Protein AF-A0A0F3ILI8-F1 (afdb_monomer_lite)

Sequence (85 aa):
MRIQFELTDEKAKELEAFMSTIGVTTKKDLFENSLSLLEWAVKEIQSNPNRVIGSIDEENESYKELQMAIFSNARSNARAKNVKS

Foldseek 3Di:
DDDDDDDDPVVVVVVVVVCVVVVHDDPVVVVVVVVVVVVVQLCQCLVDVPDFDWDADPVVRDIDGDDDPVSVVSSVVSVVVVVVD

Secondary structure (DSSP, 8-state):
--------HHHHHHHHHHHHHHT--SHHHHHHHHHHHHHHHHHHHHH-TT---EEEETTTTEEEE---HHHHHHHHHHHHHHT--

Organism: NCBI:txid1632867

Radius of gyration: 16.64 Å; chains: 1; bounding box: 43×29×38 Å

Structure (mmCIF, N/CA/C/O backbone):
data_AF-A0A0F3ILI8-F1
#
_entry.id   AF-A0A0F3ILI8-F1
#
loop_
_atom_site.group_PDB
_atom_site.id
_atom_site.type_symbol
_atom_site.label_atom_id
_atom_site.label_alt_id
_atom_site.label_comp_id
_atom_site.label_asym_id
_atom_site.label_entity_id
_atom_site.label_seq_id
_atom_site.pdbx_PDB_ins_code
_atom_site.Cartn_x
_atom_site.Cartn_y
_atom_site.Cartn_z
_atom_site.occupancy
_atom_site.B_iso_or_equiv
_atom_site.auth_seq_id
_atom_site.auth_comp_id
_atom_site.auth_asym_id
_atom_site.auth_atom_id
_atom_site.pdbx_PDB_model_num
ATOM 1 N N . MET A 1 1 ? 7.992 4.507 18.647 1.00 81.25 1 MET A N 1
ATOM 2 C CA . MET A 1 1 ? 7.502 5.683 17.891 1.00 81.25 1 MET A CA 1
ATOM 3 C C . MET A 1 1 ? 5.979 5.666 17.918 1.00 81.25 1 MET A C 1
ATOM 5 O O . MET A 1 1 ? 5.421 4.588 17.767 1.00 81.25 1 MET A O 1
ATOM 9 N N . ARG A 1 2 ? 5.312 6.804 18.153 1.00 86.50 2 ARG A N 1
ATOM 10 C CA . ARG A 1 2 ? 3.843 6.919 18.112 1.00 86.50 2 ARG A CA 1
ATOM 11 C C . ARG A 1 2 ? 3.464 7.797 16.923 1.00 86.50 2 ARG A C 1
ATOM 13 O O . ARG A 1 2 ? 3.961 8.912 16.833 1.00 86.50 2 ARG A O 1
ATOM 20 N N . ILE A 1 3 ? 2.614 7.284 16.040 1.00 87.94 3 ILE A N 1
ATOM 21 C CA . ILE A 1 3 ? 2.047 8.024 14.907 1.00 87.94 3 ILE A CA 1
ATOM 22 C C . ILE A 1 3 ? 0.558 8.213 15.195 1.00 87.94 3 ILE A C 1
ATOM 24 O O . ILE A 1 3 ? -0.105 7.282 15.655 1.00 87.94 3 ILE A O 1
ATOM 28 N N . GLN A 1 4 ? 0.053 9.422 14.976 1.00 91.94 4 GLN A N 1
ATOM 29 C CA . GLN A 1 4 ? -1.363 9.755 15.100 1.00 91.94 4 GLN A CA 1
ATOM 30 C C . GLN A 1 4 ? -1.868 10.221 13.739 1.00 91.94 4 GLN A C 1
ATOM 32 O O . GLN A 1 4 ? -1.205 11.011 13.073 1.00 91.94 4 GLN A O 1
ATOM 37 N N . PHE A 1 5 ? -3.025 9.704 13.338 1.00 90.25 5 PHE A N 1
ATOM 38 C CA . PHE A 1 5 ? -3.724 10.123 12.132 1.00 90.25 5 PHE A CA 1
ATOM 39 C C . PHE A 1 5 ? -4.978 10.882 12.542 1.00 90.25 5 PHE A C 1
ATOM 41 O O . PHE A 1 5 ? -5.720 10.419 13.410 1.00 90.25 5 PHE A O 1
ATOM 48 N N . GLU A 1 6 ? -5.215 12.021 11.905 1.00 95.12 6 GLU A N 1
ATOM 49 C CA . GLU A 1 6 ? -6.500 12.706 11.971 1.00 95.12 6 GLU A CA 1
ATOM 50 C C . GLU A 1 6 ? -7.393 12.147 10.863 1.00 95.12 6 GLU A C 1
ATOM 52 O O . GLU A 1 6 ? -7.065 12.229 9.679 1.00 95.12 6 GLU A O 1
ATOM 57 N N . LEU A 1 7 ? -8.499 11.522 11.259 1.00 94.62 7 LEU A N 1
ATOM 58 C CA . LEU A 1 7 ? -9.493 10.940 10.364 1.00 94.62 7 LEU A CA 1
ATOM 59 C C . LEU A 1 7 ? -10.864 11.474 10.764 1.00 94.62 7 LEU A C 1
ATOM 61 O O . LEU A 1 7 ? -11.133 11.671 11.948 1.00 94.62 7 LEU A O 1
ATOM 65 N N . THR A 1 8 ? -11.742 11.672 9.785 1.00 97.69 8 THR A N 1
ATOM 66 C CA . THR A 1 8 ? -13.161 11.884 10.077 1.00 97.69 8 THR A CA 1
ATOM 67 C C . THR A 1 8 ? -13.763 10.604 10.658 1.00 97.69 8 THR A C 1
ATOM 69 O O . THR A 1 8 ? -13.282 9.503 10.374 1.00 97.69 8 THR A O 1
ATOM 72 N N . ASP A 1 9 ? -14.853 10.726 11.417 1.00 97.19 9 ASP A N 1
ATOM 73 C CA . ASP A 1 9 ? -15.567 9.564 11.969 1.00 97.19 9 ASP A CA 1
ATOM 74 C C . ASP A 1 9 ? -15.998 8.573 10.876 1.00 97.19 9 ASP A C 1
ATOM 76 O O . ASP A 1 9 ? -15.978 7.360 11.074 1.00 97.19 9 ASP A O 1
ATOM 80 N N . GLU A 1 10 ? -16.359 9.084 9.698 1.00 97.69 10 GLU A N 1
ATOM 81 C CA . GLU A 1 10 ? -16.697 8.271 8.529 1.00 97.69 10 GLU A CA 1
ATOM 82 C C . GLU A 1 10 ? -15.497 7.447 8.047 1.00 97.69 10 GLU A C 1
ATOM 84 O O . GLU A 1 10 ? -15.601 6.229 7.902 1.00 97.69 10 GLU A O 1
ATOM 89 N N . LYS A 1 11 ? -14.322 8.072 7.896 1.00 96.56 11 LYS A N 1
ATOM 90 C CA . LYS A 1 11 ? -13.101 7.365 7.488 1.00 96.56 11 LYS A CA 1
ATOM 91 C C . LYS A 1 11 ? -12.604 6.389 8.545 1.00 96.56 11 LYS A C 1
ATOM 93 O O . LYS A 1 11 ? -12.076 5.337 8.192 1.00 96.56 11 LYS A O 1
ATOM 98 N N . ALA A 1 12 ? -12.807 6.690 9.825 1.00 95.50 12 ALA A N 1
ATOM 99 C CA . ALA A 1 12 ? -12.513 5.753 10.902 1.00 95.50 12 ALA A CA 1
ATOM 100 C C . ALA A 1 12 ? -13.391 4.491 10.811 1.00 95.50 12 ALA A C 1
ATOM 102 O O . ALA A 1 12 ? -12.872 3.382 10.934 1.00 95.50 12 ALA A O 1
ATOM 103 N N . LYS A 1 13 ? -14.689 4.640 10.514 1.00 96.81 13 LYS A N 1
ATOM 104 C CA . LYS A 1 13 ? -15.607 3.505 10.315 1.00 96.81 13 LYS A CA 1
ATOM 105 C C . LYS A 1 13 ? -15.258 2.678 9.080 1.00 96.81 13 LYS A C 1
ATOM 107 O O . LYS A 1 13 ? -15.246 1.453 9.161 1.00 96.81 13 LYS A O 1
ATOM 112 N N . GLU A 1 14 ? -14.944 3.327 7.957 1.00 97.06 14 GLU A N 1
ATOM 113 C CA . GLU A 1 14 ? -14.477 2.634 6.746 1.00 97.06 14 GLU A CA 1
ATOM 114 C C . GLU A 1 14 ? -13.211 1.811 7.025 1.00 97.06 14 GLU A C 1
ATOM 116 O O . GLU A 1 14 ? -13.112 0.657 6.607 1.00 97.06 14 GLU A O 1
ATOM 121 N N . LEU A 1 15 ? -12.263 2.381 7.778 1.00 95.94 15 LEU A N 1
ATOM 122 C CA . LEU A 1 15 ? -11.034 1.699 8.171 1.00 95.94 15 LEU A CA 1
ATOM 123 C C . LEU A 1 15 ? -11.325 0.457 9.018 1.00 95.94 15 LEU A C 1
ATOM 125 O O . LEU A 1 15 ? -10.752 -0.599 8.772 1.00 95.94 15 LEU A O 1
ATOM 129 N N . GLU A 1 16 ? -12.215 0.567 10.004 1.00 95.88 16 GLU A N 1
ATOM 130 C CA . GLU A 1 16 ? -12.577 -0.547 10.887 1.00 95.88 16 GLU A CA 1
ATOM 131 C C . GLU A 1 16 ? -13.318 -1.661 10.138 1.00 95.88 16 GLU A C 1
ATOM 133 O O . GLU A 1 16 ? -13.022 -2.841 10.338 1.00 95.88 16 GLU A O 1
ATOM 138 N N . ALA A 1 17 ? -14.202 -1.306 9.202 1.00 97.06 17 ALA A N 1
ATOM 139 C CA . ALA A 1 17 ? -14.846 -2.271 8.315 1.00 97.06 17 ALA A CA 1
ATOM 140 C C . ALA A 1 17 ? -13.828 -2.987 7.411 1.00 97.06 17 ALA A C 1
ATOM 142 O O . ALA A 1 17 ? -13.881 -4.211 7.244 1.00 97.06 17 ALA A O 1
ATOM 143 N N . PHE A 1 18 ? -12.858 -2.249 6.865 1.00 97.44 18 PHE A N 1
ATOM 144 C CA . PHE A 1 18 ? -11.786 -2.834 6.068 1.00 97.44 18 PHE A CA 1
ATOM 145 C C . PHE A 1 18 ? -10.910 -3.776 6.900 1.00 97.44 18 PHE A C 1
ATOM 147 O O . PHE A 1 18 ? -10.655 -4.900 6.473 1.00 97.44 18 PHE A O 1
ATOM 154 N N . MET A 1 19 ? -10.523 -3.372 8.114 1.00 97.44 19 MET A N 1
ATOM 155 C CA . MET A 1 19 ? -9.769 -4.217 9.047 1.00 97.44 19 MET A CA 1
ATOM 156 C C . MET A 1 19 ? -10.491 -5.538 9.334 1.00 97.44 19 MET A C 1
ATOM 158 O O . MET A 1 19 ? -9.866 -6.597 9.281 1.00 97.44 19 MET A O 1
ATOM 162 N N . SER A 1 20 ? -11.809 -5.488 9.561 1.00 97.19 20 SER A N 1
ATOM 163 C CA . SER A 1 20 ? -12.634 -6.690 9.728 1.00 97.19 20 SER A CA 1
ATOM 164 C C . SER A 1 20 ? -12.645 -7.565 8.475 1.00 97.19 20 SER A C 1
ATOM 166 O O . SER A 1 20 ? -12.642 -8.787 8.590 1.00 97.19 20 SER A O 1
ATOM 168 N N . THR A 1 21 ? -12.653 -6.956 7.288 1.00 97.56 21 THR A N 1
ATOM 169 C CA . THR A 1 21 ? -12.668 -7.675 6.004 1.00 97.56 21 THR A CA 1
ATOM 170 C C . THR A 1 21 ? -11.372 -8.452 5.779 1.00 97.56 21 THR A C 1
ATOM 172 O O . THR A 1 21 ? -11.410 -9.585 5.310 1.00 97.56 21 THR A O 1
ATOM 175 N N . ILE A 1 22 ? -10.227 -7.866 6.137 1.00 96.06 22 ILE A N 1
ATOM 176 C CA . ILE A 1 22 ? -8.907 -8.493 5.955 1.00 96.06 22 ILE A CA 1
ATOM 177 C C . ILE A 1 22 ? -8.421 -9.277 7.186 1.00 96.06 22 ILE A C 1
ATOM 179 O O . ILE A 1 22 ? -7.310 -9.801 7.177 1.00 96.06 22 ILE A O 1
ATOM 183 N N . GLY A 1 23 ? -9.226 -9.349 8.251 1.00 96.69 23 GLY A N 1
ATOM 184 C CA . GLY A 1 23 ? -8.930 -10.147 9.443 1.00 96.69 23 GLY A CA 1
ATOM 185 C C . GLY A 1 23 ? -7.820 -9.596 10.345 1.00 96.69 23 GLY A C 1
ATOM 186 O O . GLY A 1 23 ? -7.190 -10.371 11.062 1.00 96.69 23 GLY A O 1
ATOM 187 N 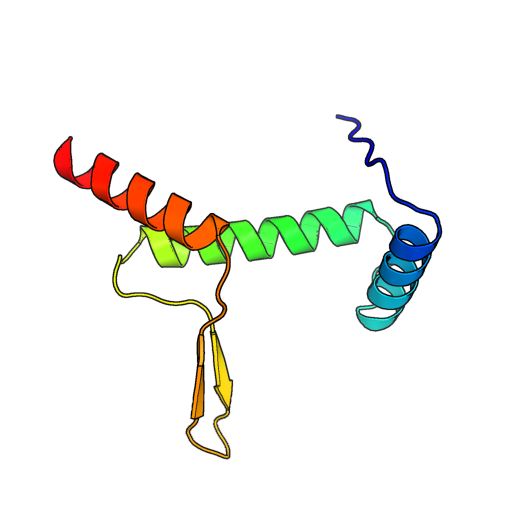N . VAL A 1 24 ? -7.566 -8.282 10.338 1.00 97.06 24 VAL A N 1
ATOM 188 C CA . VAL A 1 24 ? -6.579 -7.655 11.240 1.00 97.06 24 VAL A 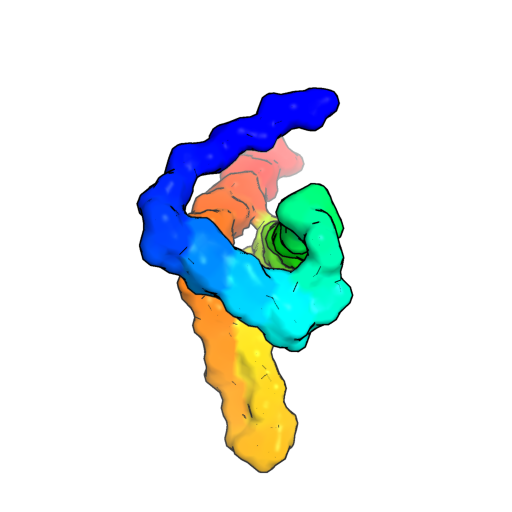CA 1
ATOM 189 C C . VAL A 1 24 ? -7.261 -7.017 12.446 1.00 97.06 24 VAL A C 1
ATOM 191 O O . VAL A 1 24 ? -8.296 -6.363 12.328 1.00 97.06 24 VAL A O 1
ATOM 194 N N . THR A 1 25 ? -6.670 -7.184 13.628 1.00 93.56 25 THR A N 1
ATOM 195 C CA . THR A 1 25 ? -7.292 -6.776 14.898 1.00 93.56 25 THR A CA 1
ATOM 196 C C . THR A 1 25 ? -6.776 -5.439 15.414 1.00 93.56 25 THR A C 1
ATOM 198 O O . THR A 1 25 ? -7.476 -4.761 16.166 1.00 93.56 25 THR A O 1
ATOM 201 N N . THR A 1 26 ? -5.580 -5.011 14.995 1.00 95.44 26 THR A N 1
ATOM 202 C CA . THR A 1 26 ? -5.006 -3.731 15.420 1.00 95.44 26 THR A CA 1
ATOM 203 C C . THR A 1 26 ? -4.654 -2.824 14.241 1.00 95.44 26 THR A C 1
ATOM 205 O O . THR A 1 26 ? -4.256 -3.264 13.163 1.00 95.44 26 THR A O 1
ATOM 208 N N . LYS A 1 27 ? -4.753 -1.505 14.464 1.00 94.00 27 LYS A N 1
ATOM 209 C CA . LYS A 1 27 ? -4.313 -0.485 13.494 1.00 94.00 27 LYS A CA 1
ATOM 210 C C . LYS A 1 27 ? -2.797 -0.574 13.229 1.00 94.00 27 LYS A C 1
ATOM 212 O O . LYS A 1 27 ? -2.339 -0.166 12.166 1.00 94.00 27 LYS A O 1
ATOM 217 N N . LYS A 1 28 ? -2.031 -1.136 14.178 1.00 94.44 28 LYS A N 1
ATOM 218 C CA . LYS A 1 28 ? -0.605 -1.452 14.019 1.00 94.44 28 LYS A CA 1
ATOM 219 C C . LYS A 1 28 ? -0.407 -2.542 12.966 1.00 94.44 28 LYS A C 1
ATOM 221 O O . LYS A 1 28 ? 0.367 -2.322 12.045 1.00 94.44 28 LYS A O 1
ATOM 226 N N . ASP A 1 29 ? -1.145 -3.648 13.057 1.00 94.88 29 ASP A N 1
ATOM 227 C CA . ASP A 1 29 ? -1.033 -4.753 12.095 1.00 94.88 29 ASP A CA 1
ATOM 228 C C . ASP A 1 29 ? -1.431 -4.297 10.692 1.00 94.88 29 ASP A C 1
ATOM 230 O O . ASP A 1 29 ? -0.739 -4.598 9.721 1.00 94.88 29 ASP A O 1
ATOM 234 N N . LEU A 1 30 ? -2.507 -3.508 10.579 1.00 95.56 30 LEU A N 1
ATOM 235 C CA . LEU A 1 30 ? -2.894 -2.891 9.310 1.00 95.56 30 LEU A CA 1
ATOM 236 C C . LEU A 1 30 ? -1.743 -2.066 8.719 1.00 95.56 30 LEU A C 1
ATOM 238 O O . LEU A 1 30 ? -1.428 -2.196 7.535 1.00 95.56 30 LEU A O 1
ATOM 242 N N . PHE A 1 31 ? -1.123 -1.216 9.540 1.00 95.19 31 PHE A N 1
ATOM 243 C CA . PHE A 1 31 ? -0.024 -0.360 9.110 1.00 95.19 31 PHE A CA 1
ATOM 244 C C . PHE A 1 31 ? 1.204 -1.172 8.683 1.00 95.19 31 PHE A C 1
ATOM 246 O O . PHE A 1 31 ? 1.756 -0.912 7.619 1.00 95.19 31 PHE A O 1
ATOM 253 N N . GLU A 1 32 ? 1.606 -2.177 9.461 1.00 95.06 32 GLU A N 1
ATOM 254 C CA . GLU A 1 32 ? 2.767 -3.026 9.167 1.00 95.06 32 GLU A CA 1
ATOM 255 C C . GLU A 1 32 ? 2.580 -3.837 7.875 1.00 95.06 32 GLU A C 1
ATOM 257 O O . GLU A 1 32 ? 3.487 -3.877 7.039 1.00 95.06 32 GLU A O 1
ATOM 262 N N . ASN A 1 33 ? 1.394 -4.412 7.654 1.00 96.38 33 ASN A N 1
ATOM 263 C CA . ASN A 1 33 ? 1.074 -5.117 6.408 1.00 96.38 33 ASN A CA 1
ATOM 264 C C . ASN A 1 33 ? 1.047 -4.163 5.204 1.00 96.38 33 ASN A C 1
ATOM 266 O O . ASN A 1 33 ? 1.654 -4.449 4.171 1.00 96.38 33 ASN A O 1
ATOM 270 N N . SER A 1 34 ? 0.397 -3.003 5.347 1.00 95.31 34 SER A N 1
ATOM 271 C CA . SER A 1 34 ? 0.318 -1.999 4.277 1.00 95.31 34 SER A CA 1
ATOM 272 C C . SER A 1 34 ? 1.699 -1.460 3.902 1.00 95.31 34 SER A C 1
ATOM 274 O O . SER A 1 34 ? 2.004 -1.300 2.721 1.00 95.31 34 SER A O 1
ATOM 276 N N . LEU A 1 35 ? 2.551 -1.211 4.902 1.00 96.19 35 LEU A N 1
ATOM 277 C CA . LEU A 1 35 ? 3.920 -0.754 4.693 1.00 96.19 35 LEU A CA 1
ATOM 278 C C . LEU A 1 35 ? 4.753 -1.824 3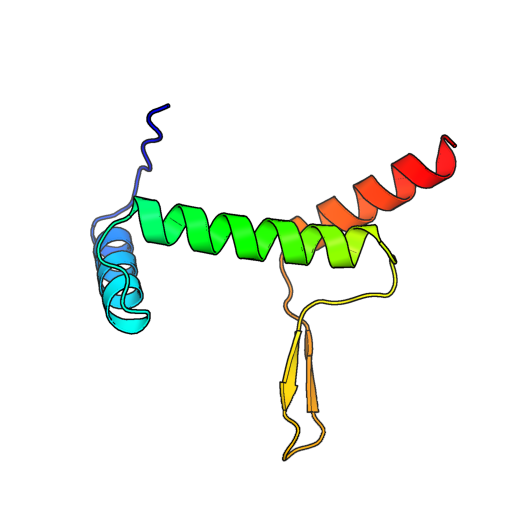.986 1.00 96.19 35 LEU A C 1
ATOM 280 O O . LEU A 1 35 ? 5.421 -1.511 3.006 1.00 96.19 35 LEU A O 1
ATOM 284 N N . SER A 1 36 ? 4.658 -3.081 4.421 1.00 96.94 36 SER A N 1
ATOM 285 C CA . SER A 1 36 ? 5.387 -4.199 3.809 1.00 96.94 36 SER A CA 1
ATOM 286 C C . SER A 1 36 ? 5.022 -4.378 2.331 1.00 96.94 36 SER A C 1
ATOM 288 O O . SER A 1 36 ? 5.906 -4.504 1.480 1.00 96.94 36 SER A O 1
ATOM 290 N N . LEU A 1 37 ? 3.725 -4.320 2.005 1.00 96.25 37 LEU A N 1
ATOM 291 C CA . LEU A 1 37 ? 3.242 -4.369 0.624 1.00 96.25 37 LEU A CA 1
ATOM 292 C C . LEU A 1 37 ? 3.776 -3.190 -0.197 1.00 96.25 37 LEU A C 1
ATOM 294 O O . LEU A 1 37 ? 4.255 -3.374 -1.318 1.00 96.25 37 LEU A O 1
ATOM 298 N N . LEU A 1 38 ? 3.706 -1.978 0.359 1.00 96.31 38 LEU A N 1
ATOM 299 C CA . LEU A 1 38 ? 4.144 -0.783 -0.346 1.00 96.31 38 LEU A CA 1
ATOM 300 C C . LEU A 1 38 ? 5.660 -0.782 -0.590 1.00 96.31 38 LEU A C 1
ATOM 302 O O . LEU A 1 38 ? 6.106 -0.404 -1.673 1.00 96.31 38 LEU A O 1
ATOM 306 N N . GLU A 1 39 ? 6.454 -1.234 0.379 1.00 96.44 39 GLU A N 1
ATOM 307 C CA . GLU A 1 39 ? 7.900 -1.390 0.219 1.00 96.44 39 GLU A CA 1
ATOM 308 C C . GLU A 1 39 ? 8.247 -2.371 -0.899 1.00 96.44 39 GLU A C 1
ATOM 310 O O . GLU A 1 39 ? 9.119 -2.079 -1.720 1.00 96.44 39 GLU A O 1
ATOM 315 N N . TRP A 1 40 ? 7.568 -3.521 -0.951 1.00 96.38 40 TRP A N 1
ATOM 316 C CA . TRP A 1 40 ? 7.745 -4.485 -2.033 1.00 96.38 40 TRP A CA 1
ATOM 317 C C . TRP A 1 40 ? 7.383 -3.871 -3.393 1.00 96.38 40 TRP A C 1
ATOM 319 O O . TRP A 1 40 ? 8.200 -3.896 -4.313 1.00 96.38 40 TRP A O 1
ATOM 329 N N . ALA A 1 41 ? 6.219 -3.224 -3.497 1.00 95.50 41 ALA A N 1
ATOM 330 C CA . ALA A 1 41 ? 5.759 -2.588 -4.731 1.00 95.50 41 ALA A CA 1
ATOM 331 C C . ALA A 1 41 ? 6.750 -1.525 -5.239 1.00 95.50 41 ALA A C 1
ATOM 333 O O . ALA A 1 41 ? 7.072 -1.463 -6.428 1.00 95.50 41 ALA A O 1
ATOM 334 N N . VAL A 1 42 ? 7.288 -0.704 -4.332 1.00 93.88 42 VAL A N 1
ATOM 335 C CA . VAL A 1 42 ? 8.305 0.299 -4.668 1.00 93.88 42 VAL A CA 1
ATOM 336 C C . VAL A 1 42 ? 9.612 -0.357 -5.114 1.00 93.88 42 VAL A C 1
ATOM 338 O O . VAL A 1 42 ? 10.212 0.116 -6.080 1.00 93.88 42 VAL A O 1
ATOM 341 N N . LYS A 1 43 ? 10.054 -1.442 -4.468 1.00 94.19 43 LYS A N 1
ATOM 342 C CA . LYS A 1 43 ? 11.258 -2.186 -4.880 1.00 94.19 43 LYS A CA 1
ATOM 343 C C . LYS A 1 43 ? 11.113 -2.754 -6.289 1.00 94.19 43 LYS A C 1
ATOM 345 O O . LYS A 1 43 ? 12.031 -2.592 -7.092 1.00 94.19 43 LYS A O 1
ATOM 350 N N . GLU A 1 44 ? 9.964 -3.335 -6.621 1.00 94.31 44 GLU A N 1
ATOM 351 C CA . GLU A 1 44 ? 9.690 -3.834 -7.972 1.00 94.31 44 GLU A CA 1
ATOM 352 C C . GLU A 1 44 ? 9.810 -2.716 -9.016 1.00 94.31 44 GLU A C 1
ATOM 354 O O . GLU A 1 44 ? 10.552 -2.856 -9.989 1.00 94.31 44 GLU A O 1
ATOM 359 N N . ILE A 1 45 ? 9.185 -1.565 -8.761 1.00 91.81 45 ILE A N 1
ATOM 360 C CA . ILE A 1 45 ? 9.253 -0.385 -9.634 1.00 91.81 45 ILE A CA 1
ATOM 361 C C . ILE A 1 45 ? 10.688 0.144 -9.784 1.00 91.81 45 ILE A C 1
ATOM 363 O O . ILE A 1 45 ? 11.100 0.552 -10.871 1.00 91.81 45 ILE A O 1
ATOM 367 N N . GLN A 1 46 ? 11.456 0.179 -8.694 1.00 90.44 46 GLN A N 1
ATOM 368 C CA . GLN A 1 46 ? 12.827 0.693 -8.702 1.00 90.44 46 GLN A CA 1
ATOM 369 C C . GLN A 1 46 ? 13.812 -0.270 -9.369 1.00 90.44 46 GLN A C 1
ATOM 371 O O . GLN A 1 46 ? 14.780 0.186 -9.975 1.00 90.44 46 GLN A O 1
ATOM 376 N N . SER A 1 47 ? 13.569 -1.580 -9.273 1.00 92.00 47 SER A N 1
ATOM 377 C CA . SER A 1 47 ? 14.431 -2.616 -9.854 1.00 92.00 47 SER A CA 1
ATOM 378 C C . SER A 1 47 ? 14.441 -2.591 -11.383 1.00 92.00 47 SER A C 1
ATOM 380 O O . SER A 1 47 ? 15.459 -2.884 -12.004 1.00 92.00 47 SER A O 1
ATOM 382 N N . ASN A 1 48 ? 13.312 -2.231 -11.997 1.00 87.38 48 ASN A N 1
ATOM 383 C CA . ASN A 1 48 ? 13.180 -2.131 -13.439 1.00 87.38 48 ASN A CA 1
ATOM 384 C C . ASN A 1 48 ? 12.096 -1.093 -13.782 1.00 87.38 48 ASN A C 1
ATOM 386 O O . ASN A 1 48 ? 10.929 -1.310 -13.457 1.00 87.38 48 ASN A O 1
ATOM 390 N N . PRO A 1 49 ? 12.438 -0.003 -14.493 1.00 79.19 49 PRO A N 1
ATOM 391 C CA . PRO A 1 49 ? 11.499 1.077 -14.799 1.00 79.19 49 PRO A CA 1
ATOM 392 C C . PRO A 1 49 ? 10.332 0.670 -15.713 1.00 79.19 49 PRO A C 1
ATOM 394 O O . PRO A 1 49 ? 9.389 1.451 -15.837 1.00 79.19 49 PRO A O 1
ATOM 397 N N . ASN A 1 50 ? 10.386 -0.515 -16.332 1.00 85.81 50 ASN A N 1
ATOM 398 C CA . ASN A 1 50 ? 9.309 -1.075 -17.152 1.00 85.81 50 ASN A CA 1
ATOM 399 C C . ASN A 1 50 ? 8.365 -1.996 -16.362 1.00 85.81 50 ASN A C 1
ATOM 401 O O . ASN A 1 50 ? 7.370 -2.455 -16.916 1.00 85.81 50 ASN A O 1
ATOM 405 N N . ARG A 1 51 ? 8.658 -2.292 -15.087 1.00 90.19 51 ARG A N 1
ATOM 406 C CA . ARG A 1 51 ? 7.730 -3.033 -14.227 1.00 90.19 51 ARG A CA 1
ATOM 407 C C . ARG A 1 51 ? 6.573 -2.136 -13.805 1.00 90.19 51 ARG A C 1
ATOM 409 O O . ARG A 1 51 ? 6.744 -0.952 -13.498 1.00 90.19 51 ARG A O 1
ATOM 416 N N . VAL A 1 52 ? 5.396 -2.742 -13.754 1.00 91.19 52 VAL A N 1
ATOM 417 C CA . VAL A 1 52 ? 4.168 -2.144 -13.240 1.00 91.19 52 VAL A CA 1
ATOM 418 C C . VAL A 1 52 ? 3.582 -3.065 -12.179 1.00 91.19 52 VAL A C 1
ATOM 420 O O . VAL A 1 52 ? 3.802 -4.274 -12.211 1.00 91.19 52 VAL A O 1
ATOM 423 N N . ILE A 1 53 ? 2.854 -2.489 -11.229 1.00 94.75 53 ILE A N 1
ATOM 424 C CA . ILE A 1 53 ? 2.093 -3.247 -10.234 1.00 94.75 53 ILE A CA 1
ATOM 425 C C . ILE A 1 53 ? 0.657 -3.304 -10.732 1.00 94.75 53 ILE A C 1
ATOM 427 O O . ILE A 1 53 ? 0.122 -2.279 -11.144 1.00 94.75 53 ILE A O 1
ATOM 431 N N . GLY A 1 54 ? 0.024 -4.470 -10.713 1.00 94.31 54 GLY A N 1
ATOM 432 C CA . GLY A 1 54 ? -1.337 -4.624 -11.213 1.00 94.31 54 GLY A CA 1
ATOM 433 C C . GLY A 1 54 ? -1.960 -5.949 -10.809 1.00 94.31 54 GLY A C 1
ATOM 434 O O . GLY A 1 54 ? -1.268 -6.842 -10.324 1.00 94.31 54 GLY A O 1
ATOM 435 N N . SER A 1 55 ? -3.271 -6.060 -11.006 1.00 95.31 55 SER A N 1
ATOM 436 C CA . SER A 1 55 ? -3.974 -7.337 -10.924 1.00 95.31 55 SER A CA 1
ATOM 437 C C . SER A 1 55 ? -3.873 -8.064 -12.260 1.00 95.31 55 SER A C 1
ATOM 439 O O . SER A 1 55 ? -3.993 -7.438 -13.318 1.00 95.31 55 SER A O 1
ATOM 441 N N . ILE A 1 56 ? -3.696 -9.378 -12.194 1.00 95.50 56 ILE A N 1
ATOM 442 C CA . ILE A 1 56 ? -3.748 -10.282 -13.339 1.00 95.50 56 ILE A CA 1
ATOM 443 C C . ILE A 1 56 ? -4.989 -11.154 -13.149 1.00 95.50 56 ILE A C 1
ATOM 445 O O . ILE A 1 56 ? -5.183 -11.716 -12.073 1.00 95.50 56 ILE A O 1
ATOM 449 N N . ASP A 1 57 ? -5.831 -11.210 -14.171 1.00 95.88 57 ASP A N 1
ATOM 450 C CA . ASP A 1 57 ? -6.969 -12.115 -14.274 1.00 95.88 57 ASP A CA 1
ATOM 451 C C . ASP A 1 57 ? -6.592 -13.211 -15.272 1.00 95.88 57 ASP A C 1
ATOM 453 O O . ASP A 1 57 ? -6.554 -12.980 -16.482 1.00 95.88 57 ASP A O 1
ATOM 457 N N . GLU A 1 58 ? -6.244 -14.380 -14.741 1.00 94.44 58 GLU A N 1
ATOM 458 C CA . GLU A 1 58 ? -5.796 -15.521 -15.540 1.00 94.44 58 GLU A CA 1
ATOM 459 C C . GLU A 1 58 ? -6.934 -16.150 -16.350 1.00 94.44 58 GLU A C 1
ATOM 461 O O . GLU A 1 58 ? -6.680 -16.705 -17.414 1.00 94.44 58 GLU A O 1
ATOM 466 N N . GLU A 1 59 ? -8.181 -16.047 -15.882 1.00 95.94 59 GLU A N 1
ATOM 467 C CA . GLU A 1 59 ? -9.339 -16.639 -16.557 1.00 95.94 59 GLU A CA 1
ATOM 468 C C . GLU A 1 59 ? -9.689 -15.859 -17.827 1.00 95.94 59 GLU A C 1
ATOM 470 O O . GLU A 1 59 ? -9.970 -16.449 -18.869 1.00 95.94 59 GLU A O 1
ATOM 475 N N . ASN A 1 60 ? -9.628 -14.528 -17.752 1.00 95.31 60 ASN A N 1
ATOM 476 C CA . ASN A 1 60 ? -9.964 -13.640 -18.866 1.00 95.31 60 ASN A CA 1
ATOM 477 C C . ASN A 1 60 ? -8.735 -13.110 -19.623 1.00 95.31 60 ASN A C 1
ATOM 479 O O . ASN A 1 60 ? -8.877 -12.200 -20.442 1.00 95.31 60 ASN A O 1
ATOM 483 N N . GLU A 1 61 ? -7.537 -13.624 -19.319 1.00 93.44 61 GLU A N 1
ATOM 484 C CA . GLU A 1 61 ? -6.245 -13.173 -19.866 1.00 93.44 61 GLU A CA 1
ATOM 485 C C . GLU A 1 61 ? -6.075 -11.642 -19.829 1.00 93.44 61 GLU A C 1
ATOM 487 O O . GLU A 1 61 ? -5.516 -11.018 -20.737 1.00 93.44 61 GLU A O 1
ATOM 492 N N . SER A 1 62 ? -6.585 -11.008 -18.771 1.00 95.06 62 SER A N 1
ATOM 493 C CA . SER A 1 62 ? -6.625 -9.552 -18.666 1.00 95.06 62 SER A CA 1
ATOM 494 C C . SER A 1 62 ? -5.708 -9.044 -17.560 1.00 95.06 62 SER A C 1
ATOM 496 O O . SER A 1 62 ? -5.471 -9.704 -16.548 1.00 95.06 62 SER A O 1
ATOM 498 N N . TYR A 1 63 ? -5.162 -7.845 -17.752 1.00 95.31 63 TYR A N 1
ATOM 499 C CA . TYR A 1 63 ? -4.338 -7.187 -16.748 1.00 95.31 63 TYR A CA 1
ATOM 500 C C . TYR A 1 63 ? -4.840 -5.769 -16.497 1.00 95.31 63 TYR A C 1
ATOM 502 O O . TYR A 1 63 ? -5.264 -5.060 -17.413 1.00 95.31 63 TYR A O 1
ATOM 510 N N . LYS A 1 64 ? -4.766 -5.333 -15.238 1.00 94.81 64 LYS A N 1
ATOM 511 C CA . LYS A 1 64 ? -5.119 -3.970 -14.835 1.00 94.81 64 LYS A CA 1
ATOM 512 C C . LYS A 1 64 ? -4.026 -3.385 -13.957 1.00 94.81 64 LYS A C 1
ATOM 514 O O . LYS A 1 64 ? -3.795 -3.848 -12.842 1.00 94.81 64 LYS A O 1
ATOM 519 N N . GLU A 1 65 ? -3.366 -2.344 -14.456 1.00 93.81 65 GLU A N 1
ATOM 520 C CA . GLU A 1 65 ? -2.333 -1.628 -13.704 1.00 93.81 65 GLU A CA 1
ATOM 521 C C . GLU A 1 65 ? -2.941 -0.833 -12.538 1.00 93.81 65 GLU A C 1
ATOM 523 O O . GLU A 1 65 ? -3.940 -0.121 -12.684 1.00 93.81 65 GLU A O 1
ATOM 528 N N . LEU A 1 66 ? -2.295 -0.923 -11.376 1.00 94.19 66 LEU A N 1
ATOM 529 C CA . LEU A 1 66 ? -2.577 -0.116 -10.201 1.00 94.19 66 LEU A CA 1
ATOM 530 C C . LEU A 1 66 ? -1.945 1.270 -10.366 1.00 94.19 66 LEU A C 1
ATOM 532 O O . LEU A 1 66 ? -0.732 1.451 -10.242 1.00 94.19 66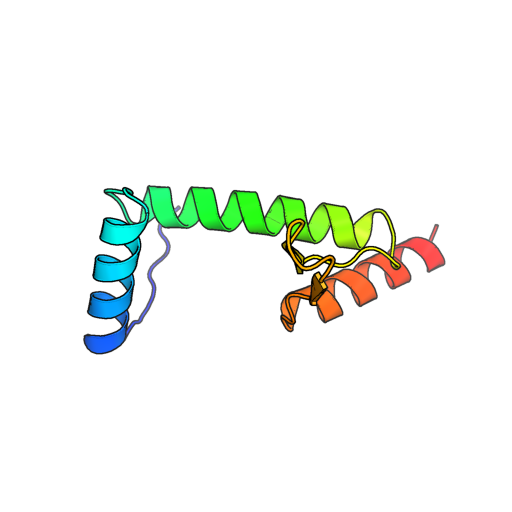 LEU A O 1
ATOM 536 N N . GLN A 1 67 ? -2.788 2.271 -10.606 1.00 90.12 67 GLN A N 1
ATOM 537 C CA . GLN A 1 67 ? -2.360 3.660 -10.731 1.00 90.12 67 GLN A CA 1
ATOM 538 C C . GLN A 1 67 ? -2.314 4.337 -9.358 1.00 90.12 67 GLN A C 1
ATOM 540 O O . GLN A 1 67 ? -3.343 4.554 -8.722 1.00 90.12 67 GLN A O 1
ATOM 545 N N . MET A 1 68 ? -1.112 4.706 -8.909 1.00 91.12 68 MET A N 1
ATOM 546 C CA . MET A 1 68 ? -0.906 5.488 -7.689 1.00 91.12 68 MET A CA 1
ATOM 547 C C . MET A 1 68 ? 0.164 6.560 -7.901 1.00 91.12 68 MET A C 1
ATOM 549 O O . MET A 1 68 ? 1.231 6.291 -8.454 1.00 91.12 68 MET A O 1
ATOM 553 N N . ALA A 1 69 ? -0.075 7.768 -7.384 1.00 90.44 69 ALA A N 1
ATOM 554 C CA . ALA A 1 69 ? 0.871 8.885 -7.493 1.00 90.44 69 ALA A CA 1
ATOM 555 C C . ALA A 1 69 ? 2.240 8.583 -6.849 1.00 90.44 69 ALA A C 1
ATOM 557 O O . ALA A 1 69 ? 3.276 9.065 -7.292 1.00 90.44 69 ALA A O 1
ATOM 558 N N . ILE A 1 70 ? 2.284 7.736 -5.821 1.00 92.06 70 ILE A N 1
ATOM 559 C CA . ILE A 1 70 ? 3.549 7.346 -5.183 1.00 92.06 70 ILE A CA 1
ATOM 560 C C . ILE A 1 70 ? 4.446 6.507 -6.111 1.00 92.06 70 ILE A C 1
ATOM 562 O O . ILE A 1 70 ? 5.670 6.548 -5.981 1.00 92.06 70 ILE A O 1
ATOM 566 N N . PHE A 1 71 ? 3.873 5.809 -7.098 1.00 91.88 71 PHE A N 1
ATOM 567 C CA . PHE A 1 71 ? 4.629 5.014 -8.069 1.00 91.88 71 PHE A CA 1
ATOM 568 C C . PHE A 1 71 ? 5.301 5.876 -9.138 1.00 91.88 71 PHE A C 1
ATOM 570 O O . PHE A 1 71 ? 6.415 5.563 -9.561 1.00 91.88 71 PHE A O 1
ATOM 577 N N . SER A 1 72 ? 4.687 6.988 -9.557 1.00 88.12 72 SER A N 1
ATOM 578 C CA . SER A 1 72 ? 5.357 7.940 -10.455 1.00 88.12 72 SER A CA 1
ATOM 579 C C . SER A 1 72 ? 6.569 8.577 -9.768 1.00 88.12 72 SER A C 1
ATOM 581 O O . SER A 1 72 ? 7.650 8.620 -10.355 1.00 88.12 72 SER A O 1
ATOM 583 N N . ASN A 1 73 ? 6.436 8.953 -8.494 1.00 89.31 73 ASN A N 1
ATOM 584 C CA . ASN A 1 73 ? 7.546 9.473 -7.693 1.00 89.31 73 ASN A CA 1
ATOM 585 C C . ASN A 1 73 ? 8.670 8.437 -7.520 1.00 89.31 73 ASN A C 1
ATOM 587 O O . ASN A 1 73 ? 9.847 8.760 -7.701 1.00 89.31 73 ASN A O 1
ATOM 591 N N . ALA A 1 74 ? 8.326 7.178 -7.229 1.00 89.81 74 ALA A N 1
ATOM 592 C CA . ALA A 1 74 ? 9.303 6.095 -7.114 1.00 89.81 74 ALA A CA 1
ATOM 593 C C . ALA A 1 74 ? 10.090 5.873 -8.420 1.00 89.81 74 ALA A C 1
ATOM 595 O O . ALA A 1 74 ? 11.317 5.746 -8.372 1.00 89.81 74 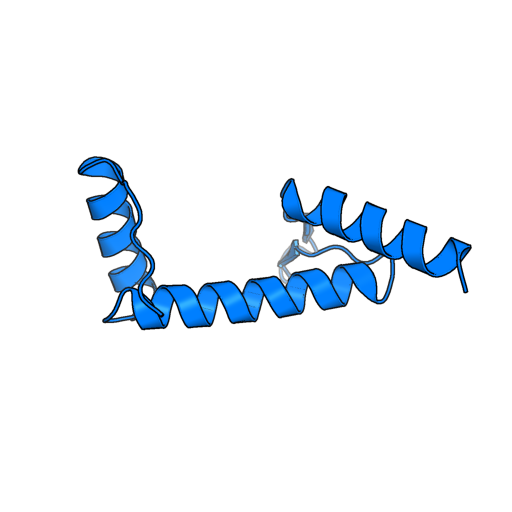ALA A O 1
ATOM 596 N N . ARG A 1 75 ? 9.413 5.904 -9.581 1.00 88.25 75 ARG A N 1
ATOM 597 C CA . ARG A 1 75 ? 10.043 5.799 -10.912 1.00 88.25 75 ARG A CA 1
ATOM 598 C C . ARG A 1 75 ? 11.017 6.943 -11.181 1.00 88.25 75 ARG A C 1
ATOM 600 O O . ARG A 1 75 ? 12.144 6.699 -11.613 1.00 88.25 75 ARG A O 1
ATOM 607 N N . SER A 1 76 ? 10.610 8.180 -10.904 1.00 86.75 76 SER A N 1
ATOM 608 C CA . SER A 1 76 ? 11.466 9.360 -11.081 1.00 86.75 76 SER A CA 1
ATOM 609 C C . SER A 1 76 ? 12.737 9.271 -10.232 1.00 86.75 76 SER A C 1
ATOM 611 O O . SER A 1 76 ? 13.839 9.497 -10.735 1.00 86.75 76 SER A O 1
ATOM 613 N N . ASN A 1 77 ? 12.603 8.850 -8.972 1.00 85.25 77 ASN A N 1
ATOM 614 C CA . ASN A 1 77 ? 13.736 8.686 -8.062 1.00 85.25 77 ASN A CA 1
ATOM 615 C C . ASN A 1 77 ? 14.697 7.568 -8.500 1.00 85.25 77 ASN A C 1
ATOM 617 O O . ASN A 1 77 ? 15.909 7.722 -8.353 1.00 85.25 77 ASN A O 1
ATOM 621 N N . ALA A 1 78 ? 14.186 6.466 -9.059 1.00 84.00 78 ALA A N 1
ATOM 622 C CA . ALA A 1 78 ? 15.020 5.394 -9.611 1.00 84.00 78 ALA A CA 1
ATOM 623 C C . ALA A 1 78 ? 15.857 5.884 -10.802 1.00 84.00 78 ALA A C 1
ATOM 625 O O . ALA A 1 78 ? 17.068 5.674 -10.850 1.00 84.00 78 ALA A O 1
ATOM 626 N N . ARG A 1 79 ? 15.228 6.616 -11.732 1.00 81.00 79 ARG A N 1
ATOM 627 C CA . ARG A 1 79 ? 15.912 7.191 -12.902 1.00 81.00 79 ARG A CA 1
ATOM 628 C C . ARG A 1 79 ? 17.010 8.172 -12.495 1.00 81.00 79 ARG A C 1
ATOM 630 O O . ARG A 1 79 ? 18.111 8.099 -13.025 1.00 81.00 79 ARG A O 1
ATOM 637 N N . ALA A 1 80 ? 16.740 9.043 -11.521 1.00 79.31 80 ALA A N 1
ATOM 638 C CA . ALA A 1 80 ? 17.724 10.007 -11.030 1.00 79.31 80 ALA A CA 1
ATOM 639 C C . ALA A 1 80 ? 18.959 9.345 -10.387 1.00 79.31 80 ALA A C 1
ATOM 641 O O . ALA A 1 80 ? 20.056 9.893 -10.482 1.00 79.31 80 ALA A O 1
ATOM 642 N N . LYS A 1 81 ? 18.800 8.177 -9.747 1.00 72.62 81 LYS A N 1
ATOM 643 C CA . LYS A 1 81 ? 19.924 7.406 -9.190 1.00 72.62 81 LYS A CA 1
ATOM 644 C C . LYS A 1 81 ? 20.801 6.790 -10.281 1.00 72.62 81 LYS A C 1
ATOM 646 O O . LYS A 1 81 ? 22.017 6.867 -10.171 1.00 72.62 81 LYS A O 1
ATOM 651 N N . ASN A 1 82 ? 20.201 6.264 -11.348 1.00 63.12 82 ASN A N 1
ATOM 652 C CA . ASN A 1 82 ? 20.938 5.624 -12.445 1.00 63.12 82 ASN A CA 1
ATOM 653 C C . ASN A 1 82 ? 21.744 6.608 -13.311 1.00 63.12 82 ASN A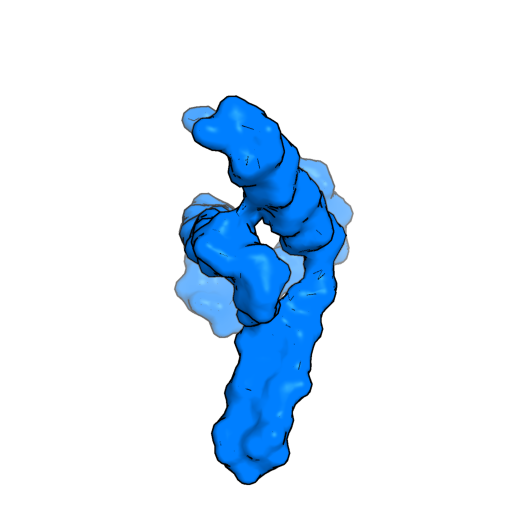 C 1
ATOM 655 O O . ASN A 1 82 ? 22.687 6.194 -13.964 1.00 63.12 82 ASN A O 1
ATOM 659 N N . VAL A 1 83 ? 21.394 7.899 -13.323 1.00 63.78 83 VAL A N 1
ATOM 660 C CA . VAL A 1 83 ? 22.152 8.945 -14.048 1.00 63.78 83 VAL A CA 1
ATOM 661 C C . VAL A 1 83 ? 23.392 9.415 -13.269 1.00 63.78 83 VAL A C 1
ATOM 663 O O . VAL A 1 83 ? 24.281 10.038 -13.839 1.00 63.78 83 VAL A O 1
ATOM 666 N N . LYS A 1 84 ? 23.451 9.154 -11.957 1.00 56.69 84 LYS A N 1
ATOM 667 C CA . LYS A 1 84 ? 24.541 9.598 -11.070 1.00 56.69 84 LYS A CA 1
ATOM 668 C C . LYS A 1 84 ? 25.556 8.498 -10.726 1.00 56.69 84 LYS A C 1
ATOM 670 O O . LYS A 1 84 ? 26.482 8.785 -9.970 1.00 56.69 84 LYS A O 1
ATOM 675 N N . SER A 1 85 ? 25.354 7.276 -11.217 1.00 52.47 85 SER A N 1
ATOM 676 C CA . SER A 1 85 ? 26.257 6.128 -11.048 1.00 52.47 85 SER A CA 1
ATOM 677 C C . SER A 1 85 ? 27.010 5.843 -12.336 1.00 52.47 85 SER A C 1
ATOM 679 O O . SER A 1 85 ? 28.060 5.178 -12.208 1.00 52.47 85 SER A O 1
#

pLDDT: mean 91.21, std 8.69, range [52.47, 97.69]